Protein AF-A0A151RN28-F1 (afdb_monomer_lite)

Foldseek 3Di:
DVCCVPPVVPAPDDDVVVVVVVVCCCVVQVLQVLCVVLVNDAPDKDFPCSSQVSSCVPQVEGWDFDDDPQATDDIGWDADSDPDTHTYHDDPPPVPDPPPRDRMGHHHD

pLDDT: mean 80.41, std 15.19, range [37.97, 94.75]

InterPro domains:
  IPR001568 Ribonuclease T2-like [PF00445] (2-90)
  IPR001568 Ribonuclease T2-like [PTHR11240] (2-95)
  IPR036430 Ribonuclease T2-like superfamily [G3DSA:3.90.730.10] (1-108)
  IPR036430 Ribonuclease T2-like superfamily [SSF55895] (2-99)

Sequence (109 aa):
MYQWNKHESCSQLQQNNFLQLALTIFFKNDLNAILQKHDIVPGKSYLTMSITTSIYNDIRAMPEVVCSSNQLTEIRLCLNTSTTLEFINCTTQAVGQGSKYKTSVDYIL

Structure (mmCIF, N/CA/C/O backbone):
data_AF-A0A151RN28-F1
#
_entry.id   AF-A0A151RN28-F1
#
loop_
_atom_site.group_PDB
_atom_site.id
_atom_site.type_symbol
_atom_site.label_atom_id
_atom_site.label_alt_id
_atom_site.label_comp_id
_atom_site.label_asym_id
_atom_site.label_entity_id
_atom_site.label_seq_id
_atom_site.pdbx_PDB_ins_code
_atom_site.Cartn_x
_atom_site.Cartn_y
_atom_site.Cartn_z
_atom_site.occupancy
_atom_site.B_iso_or_equiv
_atom_site.auth_seq_id
_atom_site.auth_comp_id
_atom_site.auth_asym_id
_atom_site.auth_atom_id
_atom_site.pdbx_PDB_model_num
ATOM 1 N N . MET A 1 1 ? -10.833 -5.471 -20.683 1.00 57.28 1 MET A N 1
ATOM 2 C CA . MET A 1 1 ? -10.268 -4.484 -21.635 1.00 57.28 1 MET A CA 1
ATOM 3 C C . MET A 1 1 ? -10.396 -3.011 -21.225 1.00 57.28 1 MET A C 1
ATOM 5 O O . MET A 1 1 ? -9.652 -2.212 -21.768 1.00 57.28 1 MET A O 1
ATOM 9 N N . TYR A 1 2 ? -11.297 -2.595 -20.321 1.00 74.12 2 TYR A N 1
ATOM 10 C CA . TYR A 1 2 ? -11.494 -1.157 -20.040 1.00 74.12 2 TYR A CA 1
ATOM 11 C C . TYR A 1 2 ? -10.248 -0.453 -19.470 1.00 74.12 2 TYR A C 1
ATOM 13 O O . TYR A 1 2 ? -9.831 0.568 -20.002 1.00 74.12 2 TYR A O 1
ATOM 21 N N . GLN A 1 3 ? -9.616 -1.033 -18.441 1.00 65.12 3 GLN A N 1
ATOM 22 C CA . GLN A 1 3 ? -8.417 -0.453 -17.813 1.00 65.12 3 GLN A CA 1
ATOM 23 C C . GLN A 1 3 ? -7.237 -0.352 -18.793 1.00 65.12 3 GLN A C 1
ATOM 25 O O . GLN A 1 3 ? -6.514 0.638 -18.801 1.00 65.12 3 GLN A O 1
ATOM 30 N N . TRP A 1 4 ? -7.129 -1.339 -19.686 1.00 58.19 4 TRP A N 1
ATOM 31 C CA . TRP A 1 4 ? -6.182 -1.366 -20.796 1.00 58.19 4 TRP A CA 1
ATOM 32 C C . TRP A 1 4 ? -6.378 -0.174 -21.751 1.00 58.19 4 TRP A C 1
ATOM 34 O O . TRP A 1 4 ? -5.494 0.653 -21.943 1.00 58.19 4 TRP A O 1
ATOM 44 N N . ASN A 1 5 ? -7.582 -0.025 -22.302 1.00 61.12 5 ASN A N 1
ATOM 45 C CA . ASN A 1 5 ? -7.862 1.021 -23.290 1.00 61.12 5 ASN A CA 1
ATOM 46 C C . ASN A 1 5 ? -7.803 2.446 -22.717 1.00 61.12 5 ASN A C 1
ATOM 48 O O . ASN A 1 5 ? -7.700 3.397 -23.481 1.00 61.12 5 ASN A O 1
ATOM 52 N N . LYS A 1 6 ? -7.943 2.604 -21.397 1.00 72.31 6 LYS A N 1
ATOM 53 C CA . LYS A 1 6 ? -8.043 3.917 -20.753 1.00 72.31 6 LYS A CA 1
ATOM 54 C C . LYS A 1 6 ? -6.716 4.440 -20.210 1.00 72.31 6 LYS A C 1
ATOM 56 O O . LYS A 1 6 ? -6.493 5.645 -20.241 1.00 72.31 6 LYS A O 1
ATOM 61 N N . HIS A 1 7 ? -5.877 3.562 -19.668 1.00 70.94 7 HIS A N 1
ATOM 62 C CA . HIS A 1 7 ? -4.685 3.973 -18.918 1.00 70.94 7 HIS A CA 1
ATOM 63 C C . HIS A 1 7 ? -3.382 3.537 -19.585 1.00 70.94 7 HIS A C 1
ATOM 65 O O . HIS A 1 7 ? -2.367 4.215 -19.474 1.00 70.94 7 HIS A O 1
ATOM 71 N N . GLU A 1 8 ? -3.424 2.429 -20.310 1.00 58.34 8 GLU A N 1
ATOM 72 C CA . GLU A 1 8 ? -2.241 1.745 -20.816 1.00 58.34 8 GLU A CA 1
ATOM 73 C C . GLU A 1 8 ? -1.917 2.114 -22.263 1.00 58.34 8 GLU A C 1
ATOM 75 O O . GLU A 1 8 ? -0.752 2.156 -22.625 1.00 58.34 8 GLU A O 1
ATOM 80 N N . SER A 1 9 ? -2.897 2.537 -23.067 1.00 59.25 9 SER A N 1
ATOM 81 C CA . SER A 1 9 ? -2.628 3.163 -24.374 1.00 59.25 9 SER A CA 1
ATOM 82 C C . SER A 1 9 ? -1.767 4.435 -24.285 1.00 59.25 9 SER A C 1
ATOM 84 O O . SER A 1 9 ? -1.283 4.922 -25.303 1.00 59.25 9 SER A O 1
ATOM 86 N N . CYS A 1 10 ? -1.617 4.991 -23.079 1.00 68.06 10 CYS A N 1
ATOM 87 C CA . CYS A 1 10 ? -0.766 6.138 -22.769 1.00 68.06 10 CYS A CA 1
ATOM 88 C C . CYS A 1 10 ? 0.558 5.733 -22.096 1.00 68.06 10 CYS A C 1
ATOM 90 O O . CYS A 1 10 ? 1.410 6.591 -21.866 1.00 68.06 10 CYS A O 1
ATOM 92 N N . SER A 1 11 ? 0.726 4.453 -21.758 1.00 63.72 11 SER A N 1
ATOM 93 C CA . SER A 1 11 ? 1.981 3.888 -21.281 1.00 63.72 11 SER A CA 1
ATOM 94 C C . SER A 1 11 ? 2.799 3.430 -22.498 1.00 63.72 11 SER A C 1
ATOM 96 O O . SER A 1 11 ? 2.250 3.049 -23.529 1.00 63.72 11 SER A O 1
ATOM 98 N N . GLN A 1 12 ? 4.129 3.488 -22.423 1.00 68.00 12 GLN A N 1
ATOM 99 C CA . GLN A 1 12 ? 4.991 2.948 -23.487 1.00 68.00 12 GLN A CA 1
ATOM 100 C C . GLN A 1 12 ? 5.130 1.412 -23.404 1.00 68.00 12 GLN A C 1
ATOM 102 O O . GLN A 1 12 ? 5.983 0.832 -24.077 1.00 68.00 12 GLN A O 1
ATOM 107 N N . LEU A 1 13 ? 4.342 0.743 -22.552 1.00 67.44 13 LEU A N 1
ATOM 108 C CA . LEU A 1 13 ? 4.440 -0.693 -22.313 1.00 67.44 13 LEU A CA 1
ATOM 109 C C . LEU A 1 13 ? 3.601 -1.492 -23.319 1.00 67.44 13 LEU A C 1
ATOM 111 O O . LEU A 1 13 ? 2.602 -1.038 -23.867 1.00 67.44 13 LEU A O 1
ATOM 115 N N . GLN A 1 14 ? 4.054 -2.717 -23.584 1.00 70.44 14 GLN A N 1
ATOM 116 C CA . GLN A 1 14 ? 3.297 -3.701 -24.354 1.00 70.44 14 GLN A CA 1
ATOM 117 C C . GLN A 1 14 ? 2.318 -4.463 -23.461 1.00 70.44 14 GLN A C 1
ATOM 119 O O . GLN A 1 14 ? 2.544 -4.624 -22.261 1.00 70.44 14 GLN A O 1
ATOM 124 N N . GLN A 1 15 ? 1.301 -5.071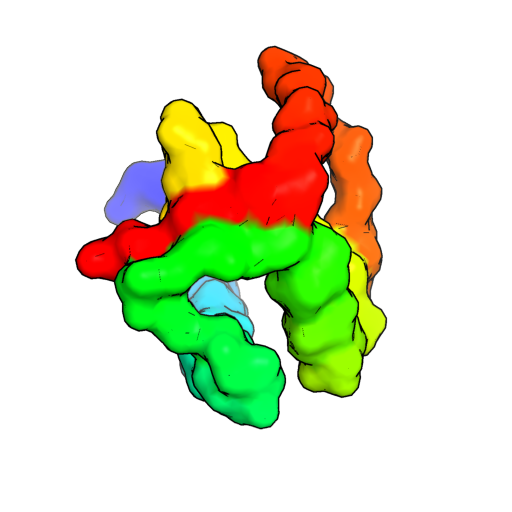 -24.081 1.00 66.19 15 GLN A N 1
ATOM 125 C CA . GLN A 1 15 ? 0.144 -5.556 -23.339 1.00 66.19 15 GLN A CA 1
ATOM 126 C C . GLN A 1 15 ? 0.356 -6.574 -22.256 1.00 66.19 15 GLN A C 1
ATOM 128 O O . GLN A 1 15 ? -0.180 -6.471 -21.147 1.00 66.19 15 GLN A O 1
ATOM 133 N N . ASN A 1 16 ? 1.188 -7.541 -22.572 1.00 70.19 16 ASN A N 1
ATOM 134 C CA . ASN A 1 16 ? 1.504 -8.579 -21.622 1.00 70.19 16 ASN A CA 1
ATOM 135 C C . ASN A 1 16 ? 2.402 -8.034 -20.503 1.00 70.19 16 ASN A C 1
ATOM 137 O O . ASN A 1 16 ? 2.254 -8.459 -19.361 1.00 70.19 16 ASN A O 1
ATOM 141 N N . ASN A 1 17 ? 3.247 -7.038 -20.791 1.00 74.81 17 ASN A N 1
ATOM 142 C CA . ASN A 1 17 ? 4.186 -6.474 -19.824 1.00 74.81 17 ASN A CA 1
ATOM 143 C C . ASN A 1 17 ? 3.467 -5.636 -18.761 1.00 74.81 17 ASN A C 1
ATOM 145 O O . ASN A 1 17 ? 3.814 -5.733 -17.589 1.00 74.81 17 ASN A O 1
ATOM 149 N N . PHE A 1 18 ? 2.434 -4.873 -19.128 1.00 72.00 18 PHE A N 1
ATOM 150 C CA . PHE A 1 18 ? 1.654 -4.098 -18.159 1.00 72.00 18 PHE A CA 1
ATOM 151 C C . PHE A 1 18 ? 0.862 -4.979 -17.197 1.00 72.00 18 PHE A C 1
ATOM 153 O O . PHE A 1 18 ? 0.920 -4.778 -15.983 1.00 72.00 18 PHE A O 1
ATOM 160 N N . LEU A 1 19 ? 0.156 -5.992 -17.712 1.00 77.38 19 LEU A N 1
ATOM 161 C CA . LEU A 1 19 ? -0.597 -6.897 -16.845 1.00 77.38 19 LEU A CA 1
ATOM 162 C C . LEU A 1 19 ? 0.344 -7.710 -15.946 1.00 77.38 19 LEU A C 1
ATOM 164 O O . LEU A 1 19 ? 0.062 -7.875 -14.760 1.00 77.38 19 LEU A O 1
ATOM 168 N N . GLN A 1 20 ? 1.482 -8.171 -16.475 1.00 83.25 20 GLN A N 1
ATOM 169 C CA . GLN A 1 20 ? 2.507 -8.846 -15.676 1.00 83.25 20 GLN A CA 1
ATOM 170 C C . GLN A 1 20 ? 3.102 -7.933 -14.603 1.00 83.25 20 GLN A C 1
ATOM 172 O O . GLN A 1 20 ? 3.284 -8.380 -13.470 1.00 83.25 20 GLN A O 1
ATOM 177 N N . LEU A 1 21 ? 3.374 -6.666 -14.923 1.00 82.31 21 LEU A N 1
ATOM 178 C CA . LEU A 1 21 ? 3.864 -5.678 -13.965 1.00 82.31 21 LEU A CA 1
ATOM 179 C C . LEU A 1 21 ? 2.841 -5.446 -12.848 1.00 82.31 21 LEU A C 1
ATOM 181 O O . LEU A 1 21 ? 3.193 -5.543 -11.674 1.00 82.31 2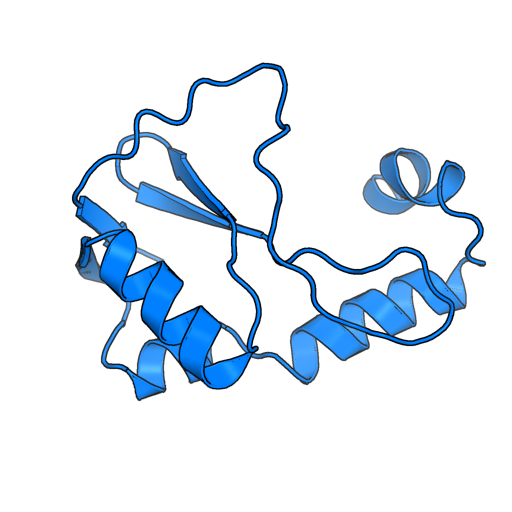1 LEU A O 1
ATOM 185 N N . ALA A 1 22 ? 1.572 -5.229 -13.202 1.00 82.25 22 ALA A N 1
ATOM 186 C CA . ALA A 1 22 ? 0.489 -5.032 -12.243 1.00 82.25 22 ALA A CA 1
ATOM 187 C C . ALA A 1 22 ? 0.318 -6.241 -11.307 1.00 82.25 22 ALA A C 1
ATOM 189 O O . ALA A 1 22 ? 0.271 -6.075 -10.089 1.00 82.25 22 ALA A O 1
ATOM 190 N N . LEU A 1 23 ? 0.297 -7.461 -11.857 1.00 85.25 23 LEU A N 1
ATOM 191 C CA . LEU A 1 23 ? 0.224 -8.691 -11.060 1.00 85.25 23 LEU A CA 1
ATOM 192 C C . LEU A 1 23 ? 1.463 -8.867 -10.177 1.00 85.25 23 LEU A C 1
ATOM 194 O O . LEU A 1 23 ? 1.339 -9.228 -9.010 1.00 85.25 23 LEU A O 1
ATOM 198 N N . THR A 1 24 ? 2.654 -8.574 -10.705 1.00 86.25 24 THR A N 1
ATOM 199 C CA . THR A 1 24 ? 3.906 -8.638 -9.940 1.00 86.25 24 THR A CA 1
ATOM 200 C C . THR A 1 24 ? 3.867 -7.689 -8.750 1.00 86.25 24 THR A C 1
ATOM 202 O O . THR A 1 24 ? 4.246 -8.085 -7.651 1.00 86.25 24 THR A O 1
ATOM 205 N N . ILE A 1 25 ? 3.391 -6.458 -8.941 1.00 85.38 25 ILE A N 1
ATOM 206 C CA . ILE A 1 25 ? 3.253 -5.478 -7.861 1.00 85.38 25 ILE A CA 1
ATOM 207 C C . ILE A 1 25 ? 2.246 -5.970 -6.826 1.00 85.38 25 ILE A C 1
ATOM 209 O O . ILE A 1 25 ? 2.577 -5.973 -5.643 1.00 85.38 25 ILE A O 1
ATOM 213 N N . PHE A 1 26 ? 1.072 -6.424 -7.270 1.00 85.06 26 PHE A N 1
ATOM 214 C CA . PHE A 1 26 ? 0.003 -6.897 -6.394 1.00 85.06 26 PHE A CA 1
ATOM 215 C C . PHE A 1 26 ? 0.445 -8.082 -5.526 1.00 85.06 26 PHE A C 1
ATOM 217 O O . PHE A 1 26 ? 0.278 -8.049 -4.312 1.00 85.06 26 PHE A O 1
ATOM 224 N N . PHE A 1 27 ? 1.064 -9.104 -6.124 1.00 83.38 27 PHE A N 1
ATOM 225 C CA . PHE A 1 27 ? 1.486 -10.294 -5.382 1.00 83.38 27 PHE A CA 1
ATOM 226 C C . PHE A 1 27 ? 2.735 -10.072 -4.525 1.00 83.38 27 PHE A C 1
ATOM 228 O O . PHE A 1 27 ? 2.868 -10.705 -3.482 1.00 83.38 27 PHE A O 1
ATOM 235 N N . LYS A 1 28 ? 3.665 -9.202 -4.943 1.00 85.50 28 LYS A N 1
ATOM 236 C CA . LYS A 1 28 ? 4.867 -8.910 -4.141 1.00 85.50 28 LYS A CA 1
ATOM 237 C C . LYS A 1 28 ? 4.600 -7.944 -2.992 1.00 85.50 28 LYS A C 1
ATOM 239 O O . LYS A 1 28 ? 5.348 -7.964 -2.021 1.00 85.50 28 LYS A O 1
ATOM 244 N N . ASN A 1 29 ? 3.578 -7.101 -3.109 1.00 84.69 29 ASN A N 1
ATOM 245 C CA . ASN A 1 29 ? 3.259 -6.057 -2.139 1.00 84.69 29 ASN A CA 1
ATOM 246 C C . ASN A 1 29 ? 1.816 -6.238 -1.680 1.00 84.69 29 ASN A C 1
ATOM 248 O O . ASN A 1 29 ? 0.951 -5.410 -1.967 1.00 84.69 29 ASN A O 1
ATOM 252 N N . ASP A 1 30 ? 1.565 -7.350 -0.989 1.00 90.38 30 ASP A N 1
ATOM 253 C CA . ASP A 1 30 ? 0.268 -7.614 -0.379 1.00 90.38 30 ASP A CA 1
ATOM 254 C C . ASP A 1 30 ? -0.003 -6.564 0.706 1.00 90.38 30 ASP A C 1
ATOM 256 O O . ASP A 1 30 ? 0.469 -6.653 1.843 1.00 90.38 30 ASP A O 1
ATOM 260 N N . LEU A 1 31 ? -0.762 -5.535 0.328 1.00 91.25 31 LEU A N 1
ATOM 261 C CA . LEU A 1 31 ? -1.129 -4.443 1.219 1.00 91.25 31 LEU A CA 1
ATOM 262 C C . LEU A 1 31 ? -1.938 -4.938 2.417 1.00 91.25 31 LEU A C 1
ATOM 264 O O . LEU A 1 31 ? -1.807 -4.361 3.492 1.00 91.25 31 LEU A O 1
ATOM 268 N N . ASN A 1 32 ? -2.716 -6.016 2.285 1.00 91.12 32 ASN A N 1
ATOM 269 C CA . ASN A 1 32 ? -3.436 -6.574 3.426 1.00 91.12 32 ASN A CA 1
ATOM 270 C C . ASN A 1 32 ? -2.457 -7.181 4.425 1.00 91.12 32 ASN A C 1
ATOM 272 O O . ASN A 1 32 ? -2.558 -6.890 5.614 1.00 91.12 32 ASN A O 1
ATOM 276 N N . ALA A 1 33 ? -1.485 -7.964 3.952 1.00 92.75 33 ALA A N 1
ATOM 277 C CA . ALA A 1 33 ? -0.457 -8.539 4.815 1.00 92.75 33 ALA A CA 1
ATOM 278 C C . ALA A 1 33 ? 0.395 -7.453 5.493 1.00 92.75 33 ALA A C 1
ATOM 280 O O . ALA A 1 33 ? 0.679 -7.549 6.688 1.00 92.75 33 ALA A O 1
ATOM 281 N N . ILE A 1 34 ? 0.757 -6.393 4.759 1.00 93.81 34 ILE A N 1
ATOM 282 C CA . ILE A 1 34 ? 1.481 -5.240 5.314 1.00 93.81 34 ILE A CA 1
ATOM 283 C C . ILE A 1 34 ? 0.644 -4.567 6.404 1.00 93.81 34 ILE A C 1
ATOM 285 O O . ILE A 1 34 ? 1.130 -4.383 7.514 1.00 93.81 34 ILE A O 1
ATOM 289 N N . LEU A 1 35 ? -0.618 -4.230 6.136 1.00 93.75 35 LEU A N 1
ATOM 290 C CA . LEU A 1 35 ? -1.476 -3.574 7.126 1.00 93.75 35 LEU A CA 1
ATOM 291 C C . LEU A 1 35 ? -1.699 -4.457 8.364 1.00 93.75 35 LEU A C 1
ATOM 293 O O . LEU A 1 35 ? -1.549 -3.977 9.488 1.00 93.75 35 LEU A O 1
ATOM 297 N N . GLN A 1 36 ? -1.952 -5.754 8.174 1.00 94.12 36 GLN A N 1
ATOM 298 C CA . GLN A 1 36 ? -2.129 -6.716 9.266 1.00 94.12 36 GLN A CA 1
ATOM 299 C C . GLN A 1 36 ? -0.883 -6.847 10.146 1.00 94.12 36 GLN A C 1
ATOM 301 O O . GLN A 1 36 ? -1.010 -6.916 11.365 1.00 94.12 36 GLN A O 1
ATOM 306 N N . LYS A 1 37 ? 0.319 -6.827 9.555 1.00 94.75 37 LYS A N 1
ATOM 307 C CA . LYS A 1 37 ? 1.597 -6.839 10.287 1.00 94.75 37 LYS A CA 1
ATOM 308 C C . LYS A 1 37 ? 1.744 -5.650 11.248 1.00 94.75 37 LYS A C 1
ATOM 310 O O . LYS A 1 37 ? 2.477 -5.760 12.226 1.00 94.75 37 LYS A O 1
ATOM 315 N N . HIS A 1 38 ? 1.059 -4.539 10.975 1.00 94.12 38 HIS A N 1
ATOM 316 C CA . HIS A 1 38 ? 1.024 -3.339 11.820 1.00 94.12 38 HIS A CA 1
ATOM 317 C C . HIS A 1 38 ? -0.305 -3.185 12.584 1.00 94.12 38 HIS A C 1
ATOM 319 O O . HIS A 1 38 ? -0.678 -2.070 12.943 1.00 94.12 38 HIS A O 1
ATOM 325 N N . ASP A 1 39 ? -1.042 -4.281 12.805 1.00 94.12 39 ASP A N 1
ATOM 326 C CA . ASP A 1 39 ? -2.321 -4.321 13.538 1.00 94.12 39 ASP A CA 1
ATOM 327 C C . ASP A 1 39 ? -3.453 -3.466 12.922 1.00 94.12 39 ASP A C 1
ATOM 329 O O . ASP A 1 39 ? -4.460 -3.134 13.570 1.00 94.12 39 ASP A O 1
ATOM 333 N N . ILE A 1 40 ? -3.325 -3.134 11.634 1.00 93.56 40 ILE A N 1
ATOM 334 C CA . ILE A 1 40 ? -4.358 -2.467 10.843 1.00 93.56 40 ILE A CA 1
ATOM 335 C C . ILE A 1 40 ? -5.204 -3.544 10.160 1.00 93.56 40 ILE A C 1
ATOM 337 O O . ILE A 1 40 ? -4.849 -4.099 9.121 1.00 93.56 40 ILE A O 1
ATOM 341 N N . VAL A 1 41 ? -6.342 -3.852 10.776 1.00 94.19 41 VAL A N 1
ATOM 342 C CA . VAL A 1 41 ? -7.274 -4.905 10.368 1.00 94.19 41 VAL A CA 1
ATOM 343 C C . VAL A 1 41 ? -8.660 -4.320 10.088 1.00 94.19 41 VAL A C 1
ATOM 345 O O . VAL A 1 41 ? -9.017 -3.294 10.669 1.00 94.19 41 VAL A O 1
ATOM 348 N N . PRO A 1 42 ? -9.469 -4.959 9.230 1.00 92.88 42 PRO A N 1
ATOM 349 C CA . PRO A 1 42 ? -10.826 -4.500 8.959 1.00 92.88 42 PRO A CA 1
ATOM 350 C C . PRO A 1 42 ? -11.707 -4.449 10.221 1.00 92.88 42 PRO A C 1
ATOM 352 O O . PRO A 1 42 ? -11.531 -5.233 11.154 1.00 92.88 42 PRO A O 1
ATOM 355 N N . GLY A 1 43 ? -12.693 -3.552 10.224 1.00 91.62 43 GLY A N 1
ATOM 356 C CA . GLY A 1 43 ? -13.691 -3.382 11.286 1.00 91.62 43 GLY A CA 1
ATOM 357 C C . GLY A 1 43 ? -13.372 -2.289 12.311 1.00 91.62 43 GLY A C 1
ATOM 358 O O . GLY A 1 43 ? -14.064 -2.193 13.324 1.00 91.62 43 GLY A O 1
ATOM 359 N N . LYS A 1 44 ? -12.338 -1.471 12.082 1.00 92.75 44 LYS A N 1
ATOM 360 C CA . LYS A 1 44 ? -11.928 -0.378 12.979 1.00 92.75 44 LYS A CA 1
ATOM 361 C C . LYS A 1 44 ? -11.616 0.898 12.200 1.00 92.75 44 LYS A C 1
ATOM 363 O O . LYS A 1 44 ? -11.374 0.868 10.993 1.00 92.75 44 LYS A O 1
ATOM 368 N N . SER A 1 45 ? -11.585 2.016 12.916 1.00 92.62 45 SER A N 1
ATOM 369 C CA . SER A 1 45 ? -11.115 3.296 12.390 1.00 92.62 45 SER A CA 1
ATOM 370 C C . SER A 1 45 ? -9.647 3.508 12.745 1.00 92.62 45 SER A C 1
ATOM 372 O O . SER A 1 45 ? -9.224 3.234 13.870 1.00 92.62 45 SER A O 1
ATOM 374 N N . TYR A 1 46 ? -8.880 4.030 11.798 1.00 92.25 46 TYR A N 1
ATOM 375 C CA . TYR A 1 46 ? -7.446 4.252 11.928 1.00 92.25 46 TYR A CA 1
ATOM 376 C C . TYR A 1 46 ? -7.085 5.671 11.541 1.00 92.25 46 TYR A C 1
ATOM 378 O O . TYR A 1 46 ? -7.714 6.272 10.672 1.00 92.25 46 TYR A O 1
ATOM 386 N N . LEU A 1 47 ? -6.019 6.199 12.138 1.00 91.62 47 LEU A N 1
ATOM 387 C CA . LEU A 1 47 ? -5.459 7.449 11.655 1.00 91.62 47 LEU A CA 1
ATOM 388 C C . LEU A 1 47 ? -4.897 7.238 10.249 1.00 91.62 47 LEU A C 1
ATOM 390 O O . LEU A 1 47 ? -4.149 6.288 10.013 1.00 91.62 47 LEU A O 1
ATOM 394 N N . THR A 1 48 ? -5.187 8.164 9.335 1.00 89.06 48 THR A N 1
ATOM 395 C CA . THR A 1 48 ? -4.636 8.121 7.969 1.00 89.06 48 THR A CA 1
ATOM 396 C C . THR A 1 48 ? -3.107 8.051 8.004 1.00 89.06 48 THR A C 1
ATOM 398 O O . THR A 1 48 ? -2.503 7.290 7.256 1.00 89.06 48 THR A O 1
ATOM 401 N N . MET A 1 49 ? -2.484 8.762 8.953 1.00 89.00 49 MET A N 1
ATOM 402 C CA . MET A 1 49 ? -1.038 8.723 9.186 1.00 89.00 49 MET A CA 1
ATOM 403 C C . MET A 1 49 ? -0.527 7.334 9.595 1.00 89.00 49 MET A C 1
ATOM 405 O O . MET A 1 49 ? 0.573 6.957 9.194 1.00 89.00 49 MET A O 1
ATOM 409 N N . SER A 1 50 ? -1.294 6.566 10.376 1.00 92.75 50 SER A N 1
ATOM 410 C CA . SER A 1 50 ? -0.911 5.200 10.752 1.00 92.75 50 SER A CA 1
ATOM 411 C C . SER A 1 50 ? -0.857 4.307 9.516 1.00 92.75 50 SER A C 1
ATOM 413 O O . SER A 1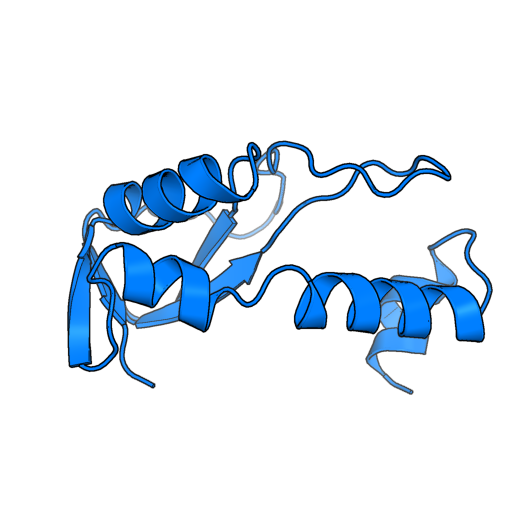 50 ? 0.156 3.658 9.289 1.00 92.75 50 SER A O 1
ATOM 415 N N . ILE A 1 51 ? -1.883 4.370 8.661 1.00 92.56 51 ILE A N 1
ATOM 416 C CA . ILE A 1 51 ? -1.933 3.620 7.397 1.00 92.56 51 ILE A CA 1
ATOM 417 C C . ILE A 1 51 ? -0.751 3.993 6.495 1.00 92.56 51 ILE A C 1
ATOM 419 O O . ILE A 1 51 ? -0.007 3.115 6.054 1.00 92.56 51 ILE A O 1
ATOM 423 N N . THR A 1 52 ? -0.533 5.288 6.246 1.00 93.06 52 THR A N 1
ATOM 424 C CA . THR A 1 52 ? 0.541 5.736 5.346 1.00 93.06 52 THR A CA 1
ATOM 425 C C . THR A 1 52 ? 1.929 5.382 5.881 1.00 93.06 52 THR A C 1
ATOM 427 O O . THR A 1 52 ? 2.796 4.986 5.106 1.00 93.06 52 THR A O 1
ATOM 430 N N . THR A 1 53 ? 2.144 5.475 7.198 1.00 93.50 53 THR A N 1
ATOM 431 C CA . THR A 1 53 ? 3.437 5.156 7.829 1.00 93.50 53 THR A CA 1
ATOM 432 C C . THR A 1 53 ? 3.718 3.656 7.824 1.00 93.50 53 THR A C 1
ATOM 434 O O . THR A 1 53 ? 4.841 3.253 7.527 1.00 93.50 53 THR A O 1
ATOM 437 N N . SER A 1 54 ? 2.714 2.818 8.099 1.00 94.69 54 SER A N 1
ATOM 438 C CA . SER A 1 54 ? 2.848 1.359 8.019 1.00 94.69 54 SER A CA 1
ATOM 439 C C . SER A 1 54 ? 3.244 0.912 6.614 1.00 94.69 54 SER A C 1
ATOM 441 O O . SER A 1 54 ? 4.183 0.139 6.457 1.00 94.69 54 SER A O 1
ATOM 443 N N . ILE A 1 55 ? 2.606 1.471 5.582 1.00 94.50 55 ILE A N 1
ATOM 444 C CA . ILE A 1 55 ? 2.953 1.178 4.186 1.00 94.50 55 ILE A CA 1
ATOM 445 C C . ILE A 1 55 ? 4.356 1.693 3.845 1.00 94.50 55 ILE A C 1
ATOM 447 O O . ILE A 1 55 ? 5.145 0.968 3.242 1.00 94.50 55 ILE A O 1
ATOM 451 N N . TYR A 1 56 ? 4.704 2.912 4.265 1.00 94.19 56 TYR A N 1
ATOM 452 C CA . TYR A 1 56 ? 6.040 3.471 4.051 1.00 94.19 56 TYR A CA 1
ATOM 453 C C . TYR A 1 56 ? 7.146 2.613 4.688 1.00 94.19 56 TYR A C 1
ATOM 455 O O . TYR A 1 56 ? 8.225 2.466 4.113 1.00 94.19 56 TYR A O 1
ATOM 463 N N . ASN A 1 57 ? 6.896 2.016 5.854 1.00 94.50 57 ASN A N 1
ATOM 464 C CA . ASN A 1 57 ? 7.884 1.186 6.540 1.00 94.50 57 ASN A CA 1
ATOM 465 C C . ASN A 1 57 ? 8.256 -0.084 5.762 1.00 94.50 57 ASN A C 1
ATOM 467 O O . ASN A 1 57 ? 9.414 -0.505 5.832 1.00 94.50 57 ASN A O 1
ATOM 471 N N . ASP A 1 58 ? 7.319 -0.655 5.006 1.00 93.69 58 ASP A N 1
ATOM 472 C CA . ASP A 1 58 ? 7.539 -1.877 4.229 1.00 93.69 58 ASP A CA 1
ATOM 473 C C . ASP A 1 58 ? 7.897 -1.586 2.761 1.00 93.69 58 ASP A C 1
ATOM 475 O O . ASP A 1 58 ? 8.814 -2.203 2.224 1.00 93.69 58 ASP A O 1
ATOM 479 N N . ILE A 1 59 ? 7.242 -0.608 2.126 1.00 92.25 59 ILE A N 1
ATOM 480 C CA . ILE A 1 59 ? 7.414 -0.295 0.693 1.00 92.25 59 ILE A CA 1
ATOM 481 C C . ILE A 1 59 ? 8.508 0.756 0.449 1.00 92.25 59 ILE A C 1
ATOM 483 O O . ILE A 1 59 ? 9.057 0.836 -0.647 1.00 92.25 59 ILE A O 1
ATOM 487 N N . ARG A 1 60 ? 8.863 1.554 1.466 1.00 93.88 60 ARG A N 1
ATOM 488 C CA . ARG A 1 60 ? 9.814 2.683 1.374 1.00 93.88 60 ARG A CA 1
ATOM 489 C C . ARG A 1 60 ? 9.383 3.805 0.426 1.00 93.88 60 ARG A C 1
ATOM 491 O O . ARG A 1 60 ? 10.207 4.619 0.023 1.00 93.88 60 ARG A O 1
ATOM 498 N N . ALA A 1 61 ? 8.085 3.896 0.146 1.00 92.69 61 ALA A N 1
ATOM 499 C CA . ALA A 1 61 ? 7.472 4.978 -0.612 1.00 92.69 61 ALA A CA 1
ATOM 500 C C . ALA A 1 61 ? 6.148 5.403 0.029 1.00 92.69 61 ALA A C 1
ATOM 502 O O . ALA A 1 61 ? 5.398 4.569 0.538 1.00 92.69 61 ALA A O 1
ATOM 503 N N . MET A 1 62 ? 5.873 6.707 0.023 1.00 92.62 62 MET A N 1
ATOM 504 C CA . MET A 1 62 ? 4.649 7.263 0.597 1.00 92.62 62 MET A CA 1
ATOM 505 C C . MET A 1 62 ? 3.448 6.996 -0.329 1.00 92.62 62 MET A C 1
ATOM 507 O O . MET A 1 62 ? 3.472 7.468 -1.473 1.00 92.62 62 MET A O 1
ATOM 511 N N . PRO A 1 63 ? 2.405 6.280 0.135 1.00 92.88 63 PRO A N 1
ATOM 512 C CA . PRO A 1 63 ? 1.209 6.020 -0.661 1.00 92.88 63 PRO A CA 1
ATOM 513 C C . PRO A 1 63 ? 0.236 7.208 -0.637 1.00 92.88 63 PRO A C 1
ATOM 515 O O . PRO A 1 63 ? 0.297 8.069 0.244 1.00 92.88 63 PRO A O 1
ATOM 518 N N . GLU A 1 64 ? -0.730 7.200 -1.553 1.00 90.75 64 GLU A N 1
ATOM 519 C CA . GLU A 1 64 ? -1.929 8.038 -1.468 1.00 90.75 64 GLU A CA 1
ATOM 520 C C . GLU A 1 64 ? -3.102 7.209 -0.920 1.00 90.75 64 GLU A C 1
ATOM 522 O O . GLU A 1 64 ? -3.369 6.097 -1.380 1.00 90.75 64 GLU A O 1
ATOM 527 N N . VAL A 1 65 ? -3.801 7.752 0.078 1.00 89.00 65 VAL A N 1
ATOM 528 C CA . VAL A 1 65 ? -4.979 7.133 0.698 1.00 89.00 65 VAL A CA 1
ATOM 529 C C . VAL A 1 65 ? -6.220 7.886 0.239 1.00 89.00 65 VAL A C 1
ATOM 531 O O . VAL A 1 65 ? -6.348 9.088 0.478 1.00 89.00 65 VAL A O 1
ATOM 534 N N . VAL A 1 66 ? -7.140 7.175 -0.409 1.00 87.44 66 VAL A N 1
ATOM 535 C CA . VAL A 1 66 ? -8.385 7.737 -0.936 1.00 87.44 66 VAL A CA 1
ATOM 536 C C . VAL A 1 66 ? -9.550 7.237 -0.106 1.00 87.44 66 VAL A C 1
ATOM 538 O O . VAL A 1 66 ? -9.740 6.029 0.074 1.00 87.44 66 VAL A O 1
ATOM 541 N N . CYS A 1 67 ? -10.356 8.187 0.357 1.00 85.31 67 CYS A N 1
ATOM 542 C CA . CYS A 1 67 ? -11.503 7.918 1.205 1.00 85.31 67 CYS A CA 1
ATOM 543 C C . CYS A 1 67 ? -12.793 8.406 0.543 1.00 85.31 67 CYS A C 1
ATOM 545 O O . CYS A 1 67 ? -12.837 9.510 -0.003 1.00 85.31 67 CYS A O 1
ATOM 547 N N . SER A 1 68 ? -13.870 7.643 0.708 1.00 85.50 68 SER A N 1
ATOM 548 C CA . SER A 1 68 ? -15.233 8.061 0.376 1.00 85.50 68 SER A CA 1
ATOM 549 C C . SER A 1 68 ? -16.094 7.965 1.626 1.00 85.50 68 SER A C 1
ATOM 551 O O . SER A 1 68 ? -16.079 6.950 2.311 1.00 85.50 68 SER A O 1
ATOM 553 N N . SER A 1 69 ? -16.817 9.030 1.978 1.00 85.44 69 SER A N 1
ATOM 554 C CA . SER A 1 69 ? -17.723 9.032 3.141 1.00 85.44 69 SER A CA 1
ATOM 555 C C . SER A 1 69 ? -17.103 8.529 4.459 1.00 85.44 69 SER A C 1
ATOM 557 O O . SER A 1 69 ? -17.795 7.931 5.266 1.00 85.44 69 SER A O 1
ATOM 559 N N . ASN A 1 70 ? -15.821 8.836 4.711 1.00 84.88 70 ASN A N 1
ATOM 560 C CA . ASN A 1 70 ? -15.027 8.347 5.859 1.00 84.88 70 ASN A CA 1
ATOM 561 C C . ASN A 1 70 ? -14.500 6.910 5.757 1.00 84.88 70 ASN A C 1
ATOM 563 O O . ASN A 1 70 ? -13.671 6.548 6.579 1.00 84.88 70 ASN A O 1
ATOM 567 N N . GLN A 1 71 ? -14.899 6.135 4.755 1.00 88.81 71 GLN A N 1
ATOM 568 C CA . GLN A 1 71 ? -14.407 4.782 4.527 1.00 88.81 71 GLN A CA 1
ATOM 569 C C . GLN A 1 71 ? -13.166 4.794 3.632 1.00 88.81 71 GLN A C 1
ATOM 571 O O . GLN A 1 71 ? -13.096 5.553 2.659 1.00 88.81 71 GLN A O 1
ATOM 576 N N . LEU A 1 72 ? -12.195 3.943 3.956 1.00 89.06 72 LEU A N 1
ATOM 577 C CA . LEU A 1 72 ? -11.035 3.668 3.120 1.00 89.06 72 LEU A CA 1
ATOM 578 C C . LEU A 1 72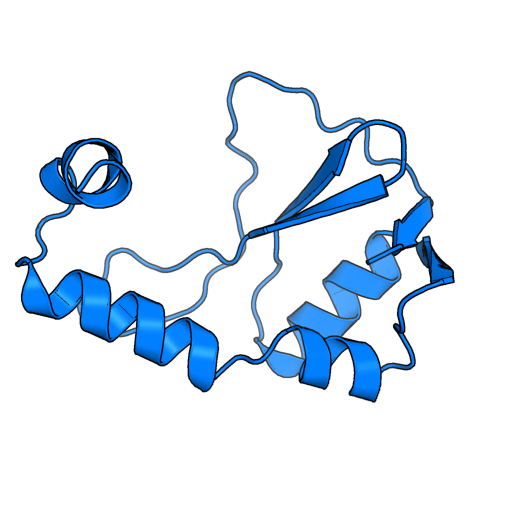 ? -11.502 2.943 1.857 1.00 89.06 72 LEU A C 1
ATOM 580 O O . LEU A 1 72 ? -12.013 1.829 1.942 1.00 89.06 72 LEU A O 1
ATOM 584 N N . THR A 1 73 ? -11.323 3.572 0.697 1.00 89.31 73 THR A N 1
ATOM 585 C CA . THR A 1 73 ? -11.759 3.006 -0.590 1.00 89.31 73 THR A CA 1
ATOM 586 C C . THR A 1 73 ? -10.602 2.555 -1.464 1.00 89.31 73 THR A C 1
ATOM 588 O O . THR A 1 73 ? -10.702 1.520 -2.114 1.00 89.31 73 THR A O 1
ATOM 591 N N . GLU A 1 74 ? -9.500 3.309 -1.489 1.00 90.38 74 GLU A N 1
ATOM 592 C CA . GLU A 1 74 ? -8.334 2.954 -2.297 1.00 90.38 74 GLU A CA 1
ATOM 593 C C . GLU A 1 74 ? -7.044 3.328 -1.568 1.00 90.38 74 GLU A C 1
ATOM 595 O O . GLU A 1 74 ? -6.960 4.353 -0.886 1.00 90.38 74 GLU A O 1
ATOM 600 N N . ILE A 1 75 ? -6.018 2.510 -1.777 1.00 91.06 75 ILE A N 1
ATOM 601 C CA . ILE A 1 75 ? -4.626 2.843 -1.497 1.00 91.06 75 ILE A CA 1
ATOM 602 C C . ILE A 1 75 ? -3.909 2.819 -2.839 1.00 91.06 75 ILE A C 1
ATOM 604 O O . ILE A 1 75 ? -3.985 1.831 -3.572 1.00 91.06 75 ILE A O 1
ATOM 608 N N . ARG A 1 76 ? -3.212 3.902 -3.163 1.00 91.81 76 ARG A N 1
ATOM 609 C CA . ARG A 1 76 ? -2.473 4.043 -4.415 1.00 91.81 76 ARG A CA 1
ATOM 610 C C . ARG A 1 76 ? -0.983 4.062 -4.124 1.00 91.81 76 ARG A C 1
ATOM 612 O O . ARG A 1 76 ? -0.508 4.836 -3.293 1.00 91.81 76 ARG A O 1
ATOM 619 N N . LEU A 1 77 ? -0.260 3.197 -4.826 1.00 91.38 77 LEU A N 1
ATOM 620 C CA . LEU A 1 77 ? 1.197 3.163 -4.850 1.00 91.38 77 LEU A CA 1
ATOM 621 C C . LEU A 1 77 ? 1.671 3.810 -6.147 1.00 91.38 77 LEU A C 1
ATOM 623 O O . LEU A 1 77 ? 1.105 3.544 -7.208 1.00 91.38 77 LEU A O 1
ATOM 627 N N . CYS A 1 78 ? 2.709 4.635 -6.064 1.00 90.62 78 CYS A N 1
ATOM 628 C CA . CYS A 1 78 ? 3.261 5.325 -7.221 1.00 90.62 78 CYS A CA 1
ATOM 629 C C . CYS A 1 78 ? 4.584 4.696 -7.640 1.00 90.62 78 CYS A C 1
ATOM 631 O O . CYS A 1 78 ? 5.394 4.281 -6.810 1.00 90.62 78 CYS A O 1
ATOM 633 N N . LEU A 1 79 ? 4.783 4.617 -8.951 1.00 87.69 79 LEU A N 1
ATOM 634 C CA . LEU A 1 79 ? 5.949 4.006 -9.572 1.00 87.69 79 LEU A CA 1
ATOM 635 C C . LEU A 1 79 ? 6.681 5.044 -10.405 1.00 87.69 79 LEU A C 1
ATOM 637 O O . LEU A 1 79 ? 6.060 5.931 -10.997 1.00 87.69 79 LEU A O 1
ATOM 641 N N . ASN A 1 80 ? 7.995 4.893 -10.491 1.00 84.69 80 ASN A N 1
ATOM 642 C CA . ASN A 1 80 ? 8.773 5.588 -11.500 1.00 84.69 80 ASN A CA 1
ATOM 643 C C . ASN A 1 80 ? 8.375 5.095 -12.908 1.00 84.69 80 ASN A C 1
ATOM 645 O O . ASN A 1 80 ? 7.964 3.951 -13.093 1.00 84.69 80 ASN A O 1
ATOM 649 N N . THR A 1 81 ? 8.538 5.952 -13.914 1.00 77.62 81 THR A N 1
ATOM 650 C CA . THR A 1 81 ? 8.326 5.619 -15.337 1.00 77.62 81 THR A CA 1
ATOM 651 C C . THR A 1 81 ? 9.523 4.893 -15.969 1.00 77.62 81 THR A C 1
ATOM 653 O O . THR A 1 81 ? 9.534 4.638 -17.171 1.00 77.62 81 THR A O 1
ATOM 656 N N . SER A 1 82 ? 10.538 4.558 -15.164 1.00 70.69 82 SER A N 1
ATOM 657 C CA . SER A 1 82 ? 11.725 3.814 -15.586 1.00 70.69 82 SER A CA 1
ATOM 658 C C . SER A 1 82 ? 11.399 2.364 -15.977 1.00 70.69 82 SER A C 1
ATOM 660 O O . SER A 1 82 ? 10.361 1.807 -15.630 1.00 70.69 82 SER A O 1
ATOM 662 N N . THR A 1 83 ? 12.335 1.721 -16.675 1.00 64.31 83 THR A N 1
ATOM 663 C CA . THR A 1 83 ? 12.267 0.291 -17.033 1.00 64.31 83 THR A CA 1
ATOM 664 C C . THR A 1 83 ? 12.431 -0.637 -15.826 1.00 64.31 83 THR A C 1
ATOM 666 O O . THR A 1 83 ? 12.086 -1.817 -15.891 1.00 64.31 83 THR A O 1
ATOM 669 N N . THR A 1 84 ? 12.945 -0.113 -14.714 1.00 73.31 84 THR A N 1
ATOM 670 C CA . THR A 1 84 ? 13.075 -0.811 -13.435 1.00 73.31 84 THR A CA 1
ATOM 671 C C . THR A 1 84 ? 11.892 -0.494 -12.532 1.00 73.31 84 THR A C 1
ATOM 673 O O . THR A 1 84 ? 11.557 0.674 -12.337 1.00 73.31 84 THR A O 1
ATOM 676 N N . LEU A 1 85 ? 11.298 -1.529 -11.929 1.00 80.62 85 LEU A N 1
ATOM 677 C CA . LEU A 1 85 ? 10.237 -1.362 -10.939 1.00 80.62 85 LEU A CA 1
ATOM 678 C C . LEU A 1 85 ? 10.798 -0.670 -9.689 1.00 80.62 85 LEU A C 1
ATOM 680 O O . LEU A 1 85 ? 11.518 -1.284 -8.904 1.00 80.62 85 LEU A O 1
ATOM 684 N N . GLU A 1 86 ? 10.437 0.594 -9.511 1.00 87.94 86 GLU A N 1
ATOM 685 C CA . GLU A 1 86 ? 10.845 1.423 -8.382 1.00 87.94 86 GLU A CA 1
ATOM 686 C C . GLU A 1 86 ? 9.625 2.172 -7.844 1.00 87.94 86 GLU A C 1
ATOM 688 O O . GLU A 1 86 ? 8.936 2.869 -8.595 1.00 87.94 86 GLU A O 1
ATOM 693 N N . PHE A 1 87 ? 9.355 2.018 -6.546 1.00 90.88 87 PHE A N 1
ATOM 694 C CA . PHE A 1 87 ? 8.318 2.784 -5.867 1.00 90.88 87 PHE A CA 1
ATOM 695 C C . PHE A 1 87 ? 8.829 4.183 -5.541 1.00 90.88 87 PHE A C 1
ATOM 697 O O . PHE A 1 87 ? 9.927 4.349 -5.015 1.00 90.88 87 PHE A O 1
ATOM 704 N N . ILE A 1 88 ? 8.000 5.184 -5.809 1.00 92.69 88 ILE A N 1
ATOM 705 C CA . ILE A 1 88 ? 8.281 6.586 -5.503 1.00 92.69 88 ILE A CA 1
ATOM 706 C C . ILE A 1 88 ? 7.156 7.155 -4.650 1.00 92.69 88 ILE A C 1
ATOM 708 O O . ILE A 1 88 ? 6.026 6.663 -4.672 1.00 92.69 88 ILE A O 1
ATOM 712 N N . ASN A 1 89 ? 7.452 8.218 -3.906 1.00 92.56 89 ASN A N 1
ATOM 713 C CA . ASN A 1 89 ? 6.419 8.939 -3.173 1.00 92.56 89 ASN A CA 1
ATOM 714 C C . ASN A 1 89 ? 5.351 9.434 -4.149 1.00 92.56 89 ASN A C 1
ATOM 716 O O . ASN A 1 89 ? 5.672 10.093 -5.142 1.00 92.56 89 ASN A O 1
ATOM 720 N N . CYS A 1 90 ? 4.086 9.162 -3.842 1.00 88.56 90 CYS A N 1
ATOM 721 C CA . CYS A 1 90 ? 2.990 9.770 -4.573 1.00 88.56 90 CYS A CA 1
ATOM 722 C C . CYS A 1 90 ? 3.026 11.286 -4.361 1.00 88.56 90 CYS A C 1
ATOM 724 O O . CYS A 1 90 ? 2.812 11.783 -3.255 1.00 88.56 90 CYS A O 1
ATOM 726 N N . THR A 1 91 ? 3.322 12.037 -5.420 1.00 77.94 91 THR A N 1
ATOM 727 C CA . THR A 1 91 ? 3.155 13.486 -5.423 1.00 77.94 91 THR A CA 1
ATOM 728 C C . THR A 1 91 ? 1.680 13.743 -5.685 1.00 77.94 91 THR A C 1
ATOM 730 O O . THR A 1 91 ? 1.141 13.357 -6.718 1.00 77.94 91 THR A O 1
ATOM 733 N N . THR A 1 92 ? 0.984 14.320 -4.711 1.00 63.22 92 THR A N 1
ATOM 734 C CA . THR A 1 92 ? -0.445 14.643 -4.798 1.00 63.22 92 THR A CA 1
ATOM 735 C C . THR A 1 92 ? -0.704 15.597 -5.971 1.00 63.22 92 THR A C 1
ATOM 737 O O . THR A 1 92 ? -0.682 16.815 -5.812 1.00 63.22 92 THR A O 1
ATOM 740 N N . GLN A 1 93 ? -0.918 15.052 -7.167 1.00 47.72 93 GLN A N 1
ATOM 741 C CA . GLN A 1 93 ? -1.391 15.758 -8.357 1.00 47.72 93 GLN A CA 1
ATOM 742 C C . GLN A 1 93 ? -2.626 15.067 -8.945 1.00 47.72 93 GLN A C 1
ATOM 744 O O . GLN A 1 93 ? -2.828 15.039 -10.157 1.00 47.72 93 GLN A O 1
ATOM 749 N N . ALA A 1 94 ? -3.528 14.576 -8.093 1.00 43.06 94 ALA A N 1
ATOM 750 C CA . ALA A 1 94 ? -4.929 14.501 -8.484 1.00 43.06 94 ALA A CA 1
ATOM 751 C C . ALA A 1 94 ? -5.495 15.935 -8.510 1.00 43.06 94 ALA A C 1
ATOM 753 O O . ALA A 1 94 ? -6.156 16.395 -7.578 1.00 43.06 94 ALA A O 1
ATOM 754 N N . VAL A 1 95 ? -5.189 16.674 -9.581 1.00 39.66 95 VAL A N 1
ATOM 755 C CA . VAL A 1 95 ? -5.855 17.933 -9.935 1.00 39.66 95 VAL A CA 1
ATOM 756 C C . VAL A 1 95 ? -7.343 17.615 -10.108 1.00 39.66 95 VAL A C 1
ATOM 758 O O . VAL A 1 95 ? -7.760 17.126 -11.153 1.00 39.66 95 VAL A O 1
ATOM 761 N N . GLY A 1 96 ? -8.142 17.822 -9.059 1.00 39.19 96 GLY A N 1
ATOM 762 C CA . GLY A 1 96 ? -9.600 17.701 -9.147 1.00 39.19 96 GLY A CA 1
ATOM 763 C C . GLY A 1 96 ? -10.353 17.293 -7.885 1.00 39.19 96 GLY A C 1
ATOM 764 O O . GLY A 1 96 ? -11.562 17.494 -7.844 1.00 39.19 96 GLY A O 1
ATOM 765 N N . GLN A 1 97 ? -9.708 16.770 -6.842 1.00 39.50 97 GLN A N 1
ATOM 766 C CA . GLN A 1 97 ? -10.402 16.474 -5.585 1.00 39.50 97 GLN A CA 1
ATOM 767 C C . GLN A 1 97 ? -9.499 16.837 -4.420 1.00 39.50 97 GLN A C 1
ATOM 769 O O . GLN A 1 97 ? -8.518 16.159 -4.143 1.00 39.50 97 GLN A O 1
ATOM 774 N N . GLY A 1 98 ? -9.828 17.939 -3.745 1.00 37.97 98 GLY A N 1
ATOM 775 C CA . GLY A 1 98 ? -9.202 18.279 -2.480 1.00 37.97 98 GLY A CA 1
ATOM 776 C C . GLY A 1 98 ? -9.402 17.119 -1.514 1.00 37.97 98 GLY A C 1
ATOM 777 O O . GLY A 1 98 ? -10.494 16.947 -0.969 1.00 37.97 98 GLY A O 1
ATOM 778 N N . SER A 1 99 ? -8.352 16.328 -1.307 1.00 46.19 99 SER A N 1
ATOM 779 C CA . SER A 1 99 ? -8.256 15.393 -0.202 1.00 46.19 99 SER A CA 1
ATOM 780 C C . SER A 1 99 ? -8.296 16.234 1.068 1.00 46.19 99 SER A C 1
ATOM 782 O O . SER A 1 99 ? -7.272 16.693 1.578 1.00 46.19 99 SER A O 1
ATOM 784 N N . LYS A 1 100 ? -9.501 16.493 1.583 1.00 49.41 100 LYS A N 1
ATOM 785 C CA . LYS A 1 100 ? -9.657 16.810 2.996 1.00 49.41 100 LYS A CA 1
ATOM 786 C C . LYS A 1 100 ? -9.137 15.574 3.714 1.00 49.41 100 LYS A C 1
ATOM 788 O O . LYS A 1 100 ? -9.882 14.610 3.858 1.00 49.41 100 LYS A O 1
ATOM 793 N N . TYR A 1 101 ? -7.851 15.581 4.065 1.00 53.53 101 TYR A N 1
ATOM 794 C CA . TYR A 1 101 ? -7.239 14.579 4.921 1.00 53.53 101 TYR A CA 1
ATOM 795 C C . TYR A 1 101 ? -8.110 14.500 6.166 1.00 53.53 101 TYR A C 1
ATOM 797 O O . TYR A 1 101 ? -8.063 15.373 7.033 1.00 53.53 101 TYR A O 1
ATOM 805 N N . LYS A 1 102 ? -8.979 13.494 6.223 1.00 59.47 102 LYS A N 1
ATOM 806 C CA . LYS A 1 102 ? -9.643 13.169 7.468 1.00 59.47 102 LYS A CA 1
ATOM 807 C C . LYS A 1 102 ? -8.584 12.517 8.335 1.00 59.47 102 LYS A C 1
ATOM 809 O O . LYS A 1 102 ? -7.854 11.630 7.893 1.00 59.47 102 LYS A O 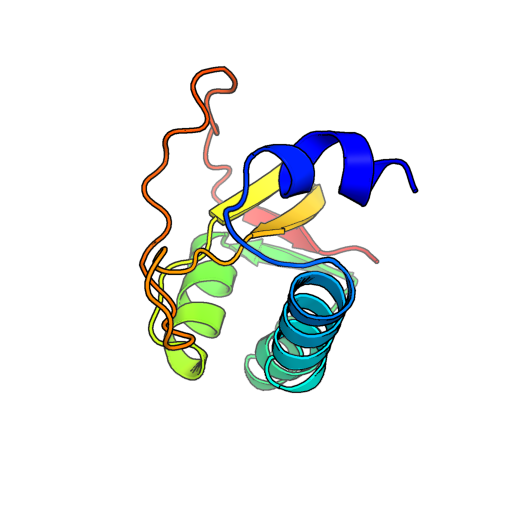1
ATOM 814 N N . THR A 1 103 ? -8.465 13.008 9.559 1.00 75.81 103 THR A N 1
ATOM 815 C CA . THR A 1 103 ? -7.453 12.545 10.508 1.00 75.81 103 THR A CA 1
ATOM 816 C C . THR A 1 103 ? -7.628 11.058 10.819 1.00 75.81 103 THR A C 1
ATOM 818 O O . THR A 1 103 ? -6.637 10.384 11.069 1.00 75.81 103 THR A O 1
ATOM 821 N N . SER A 1 104 ? -8.864 10.550 10.726 1.00 84.38 104 SER A N 1
ATOM 822 C CA . SER A 1 104 ? -9.253 9.152 10.919 1.00 84.38 104 SER A CA 1
ATOM 823 C C . SER A 1 104 ? -10.107 8.648 9.747 1.00 84.38 104 SER A C 1
ATOM 825 O O . SER A 1 104 ? -10.893 9.420 9.189 1.00 84.38 104 SER A O 1
ATOM 827 N N . VAL A 1 105 ? -9.954 7.374 9.390 1.00 88.69 105 VAL A N 1
ATOM 828 C CA . VAL A 1 105 ? -10.656 6.680 8.304 1.00 88.69 105 VAL A CA 1
ATOM 829 C C . VAL A 1 105 ? -11.115 5.295 8.765 1.00 88.69 105 VAL A C 1
ATOM 831 O O . VAL A 1 105 ? -10.393 4.595 9.473 1.00 88.69 105 VAL A O 1
ATOM 834 N N . ASP A 1 106 ? -12.311 4.895 8.350 1.00 89.06 106 ASP A N 1
ATOM 835 C CA . ASP A 1 106 ? -12.901 3.593 8.639 1.00 89.06 106 ASP A CA 1
ATOM 836 C C . ASP A 1 106 ? -12.375 2.555 7.648 1.00 89.06 106 ASP A C 1
ATOM 838 O O . ASP A 1 106 ? -12.603 2.656 6.440 1.00 89.06 106 ASP A O 1
ATOM 842 N N . TYR A 1 107 ? -11.677 1.540 8.149 1.00 88.19 107 TYR A N 1
ATOM 843 C CA . TYR A 1 107 ? -11.262 0.402 7.342 1.00 88.19 107 TYR A CA 1
ATOM 844 C C . TYR A 1 107 ? -12.282 -0.719 7.526 1.00 88.19 107 TYR A C 1
ATOM 846 O O . TYR A 1 107 ? -12.187 -1.516 8.454 1.00 88.19 107 TYR A O 1
ATOM 854 N N . ILE A 1 108 ? -13.305 -0.739 6.674 1.00 81.31 108 ILE A N 1
ATOM 855 C CA . ILE A 1 108 ? -14.392 -1.724 6.705 1.00 81.31 108 ILE A CA 1
ATOM 856 C C . ILE A 1 108 ? -14.403 -2.391 5.328 1.00 81.31 108 ILE A C 1
ATOM 858 O O . ILE A 1 108 ? -14.713 -1.712 4.349 1.00 81.31 108 ILE A O 1
ATOM 862 N N . LEU A 1 109 ? -13.985 -3.661 5.265 1.00 62.22 109 LEU A N 1
ATOM 863 C CA . LEU A 1 109 ? -14.069 -4.510 4.067 1.00 62.22 109 LEU A CA 1
ATOM 864 C C . LEU A 1 109 ? -15.472 -5.101 3.924 1.00 6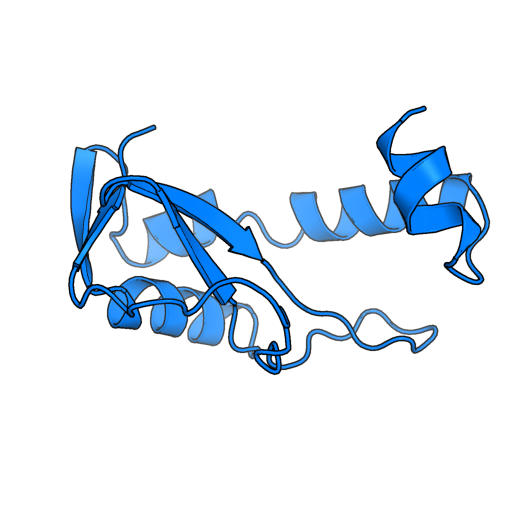2.22 109 LEU A C 1
ATOM 866 O O . LEU A 1 109 ? -16.045 -5.482 4.970 1.00 62.22 109 LEU A O 1
#

Organism: Cajanus cajan (NCBI:txid3821)

Secondary structure (DSSP, 8-state):
-HHIIIIITTSS--HHHHHHHHHHHHHHS-HHHHHHHTT--TTEEEEHHHHHHHHHHHHSSPPEEEEETTEEEEEE-EE-SSSS--EE------TT------SEEEE--

Radius of gyration: 14.95 Å; chains: 1; bounding box: 31×29×38 Å